Protein AF-A0A7Y4ZEF5-F1 (afdb_monomer_lite)

Structure (mmCIF, N/CA/C/O backbone):
data_AF-A0A7Y4ZEF5-F1
#
_entry.id   AF-A0A7Y4ZEF5-F1
#
loop_
_atom_site.group_PDB
_atom_site.id
_atom_site.type_symbol
_atom_site.label_atom_id
_atom_site.label_alt_id
_atom_site.label_comp_id
_atom_site.label_asym_id
_atom_site.label_entity_id
_atom_site.label_seq_id
_atom_site.pdbx_PDB_ins_code
_atom_site.Cartn_x
_atom_site.Cartn_y
_atom_site.Cartn_z
_atom_site.occupancy
_atom_site.B_iso_or_equiv
_atom_site.auth_seq_id
_atom_site.auth_comp_id
_atom_site.auth_asym_id
_atom_site.auth_atom_id
_atom_site.pdbx_PDB_model_num
ATOM 1 N N . LEU A 1 1 ? -35.998 -3.222 -21.597 1.00 34.94 1 LEU A N 1
ATOM 2 C CA . LEU A 1 1 ? -35.263 -4.254 -20.840 1.00 34.94 1 LEU A CA 1
ATOM 3 C C . LEU A 1 1 ? -34.687 -3.573 -19.608 1.00 34.94 1 LEU A C 1
ATOM 5 O O . LEU A 1 1 ? -33.888 -2.658 -19.746 1.00 34.94 1 LEU A O 1
ATOM 9 N N . THR A 1 2 ? -35.216 -3.906 -18.440 1.00 30.88 2 THR A N 1
ATOM 10 C CA . THR A 1 2 ? -34.904 -3.266 -17.160 1.00 30.88 2 THR A CA 1
ATOM 11 C C . THR A 1 2 ? -33.590 -3.815 -16.615 1.00 30.88 2 THR A C 1
ATOM 13 O O . THR A 1 2 ? -33.462 -5.030 -16.504 1.00 30.88 2 THR A O 1
ATOM 16 N N . ILE A 1 3 ? -32.651 -2.954 -16.216 1.00 26.64 3 ILE A N 1
ATOM 17 C CA . ILE A 1 3 ? -31.612 -3.324 -15.245 1.00 26.64 3 ILE A CA 1
ATOM 18 C C . ILE A 1 3 ? -31.606 -2.255 -14.152 1.00 26.64 3 ILE A C 1
ATOM 20 O O . ILE A 1 3 ? -31.126 -1.140 -14.336 1.00 26.64 3 ILE A O 1
ATOM 24 N N . PHE A 1 4 ? -32.197 -2.621 -13.016 1.00 29.66 4 PHE A N 1
ATOM 25 C CA . PHE A 1 4 ? -31.972 -1.976 -11.732 1.00 29.66 4 PHE A CA 1
ATOM 26 C C . PHE A 1 4 ? -30.539 -2.287 -11.298 1.00 29.66 4 PHE A C 1
ATOM 28 O O . PHE A 1 4 ? -30.189 -3.458 -11.170 1.00 29.66 4 PHE A O 1
ATOM 35 N N . ILE A 1 5 ? -29.737 -1.268 -10.998 1.00 30.56 5 ILE A N 1
ATOM 36 C CA . ILE A 1 5 ? -28.605 -1.448 -10.088 1.00 30.56 5 ILE A CA 1
ATOM 37 C C . ILE A 1 5 ? -28.828 -0.519 -8.902 1.00 30.56 5 ILE A C 1
ATOM 39 O O . ILE A 1 5 ? -28.507 0.666 -8.921 1.00 30.56 5 ILE A O 1
ATOM 43 N N . VAL A 1 6 ? -29.431 -1.089 -7.862 1.00 29.19 6 VAL A N 1
ATOM 44 C CA . VAL A 1 6 ? -29.432 -0.520 -6.519 1.00 29.19 6 VAL A CA 1
ATOM 45 C C . VAL A 1 6 ? -28.026 -0.728 -5.959 1.00 29.19 6 VAL A C 1
ATOM 47 O O . VAL A 1 6 ? -27.689 -1.826 -5.528 1.00 29.19 6 VAL A O 1
ATOM 50 N N . ILE A 1 7 ? -27.191 0.312 -5.978 1.00 31.75 7 ILE A N 1
ATOM 51 C CA . ILE A 1 7 ? -25.929 0.326 -5.227 1.00 31.75 7 ILE A CA 1
ATOM 52 C C . ILE A 1 7 ? -26.170 1.108 -3.939 1.00 31.75 7 ILE A C 1
ATOM 54 O O . ILE A 1 7 ? -26.005 2.324 -3.882 1.00 31.75 7 ILE A O 1
ATOM 58 N N . HIS A 1 8 ? -26.582 0.398 -2.890 1.00 26.91 8 HIS A N 1
ATOM 59 C CA . HIS A 1 8 ? -26.489 0.898 -1.521 1.00 26.91 8 HIS A CA 1
ATOM 60 C C . HIS A 1 8 ? -25.039 0.737 -1.053 1.00 26.91 8 HIS A C 1
ATOM 62 O O . HIS A 1 8 ? -24.662 -0.252 -0.432 1.00 26.91 8 HIS A O 1
ATOM 68 N N . ILE A 1 9 ? -24.197 1.710 -1.393 1.00 35.25 9 ILE A N 1
ATOM 69 C CA . ILE A 1 9 ? -22.894 1.894 -0.758 1.00 35.25 9 ILE A CA 1
ATOM 70 C C . ILE A 1 9 ? -22.846 3.359 -0.341 1.00 35.25 9 ILE A C 1
ATOM 72 O O . ILE A 1 9 ? -23.056 4.238 -1.171 1.00 35.25 9 ILE A O 1
ATOM 76 N N . HIS A 1 10 ? -22.569 3.628 0.937 1.00 32.34 10 HIS A N 1
ATOM 77 C CA . HIS A 1 10 ? -22.261 4.963 1.463 1.00 32.34 10 HIS A CA 1
ATOM 78 C C . HIS A 1 10 ? -20.959 5.508 0.835 1.00 32.34 10 HIS A C 1
ATOM 80 O O . HIS A 1 10 ? -19.933 5.651 1.496 1.00 32.34 10 HIS A O 1
ATOM 86 N N . LYS A 1 11 ? -20.970 5.782 -0.468 1.00 40.53 11 LYS A N 1
ATOM 87 C CA . LYS A 1 11 ? -19.867 6.351 -1.235 1.00 40.53 11 LYS A CA 1
ATOM 88 C C . LYS A 1 11 ? -20.398 7.589 -1.940 1.00 40.53 11 LYS A C 1
ATOM 90 O O . LYS A 1 11 ? -20.947 7.510 -3.031 1.00 40.53 11 LYS A O 1
ATOM 95 N N . ASN A 1 12 ? -20.190 8.746 -1.316 1.00 37.81 12 ASN A N 1
ATOM 96 C CA . ASN A 1 12 ? -20.185 10.035 -2.009 1.00 37.81 12 ASN A CA 1
ATOM 97 C C . ASN A 1 12 ? -18.952 10.093 -2.933 1.00 37.81 12 ASN A C 1
ATOM 99 O O . ASN A 1 12 ? -18.025 10.865 -2.709 1.00 37.81 12 ASN A O 1
ATOM 103 N N . ILE A 1 13 ? -18.901 9.229 -3.948 1.00 43.75 13 ILE A N 1
ATOM 104 C CA . ILE A 1 13 ? -17.995 9.406 -5.079 1.00 43.75 13 ILE A CA 1
ATOM 105 C C . ILE A 1 13 ? -18.793 10.207 -6.100 1.00 43.75 13 ILE A C 1
ATOM 107 O O . ILE A 1 13 ? -19.779 9.725 -6.652 1.00 43.75 13 ILE A O 1
ATOM 111 N N . SER A 1 14 ? -18.403 11.467 -6.287 1.00 43.12 14 SER A N 1
ATOM 112 C CA . SER A 1 14 ? -18.974 12.342 -7.310 1.00 43.12 14 SER A CA 1
ATOM 113 C C . SER A 1 14 ? -18.910 11.658 -8.678 1.00 43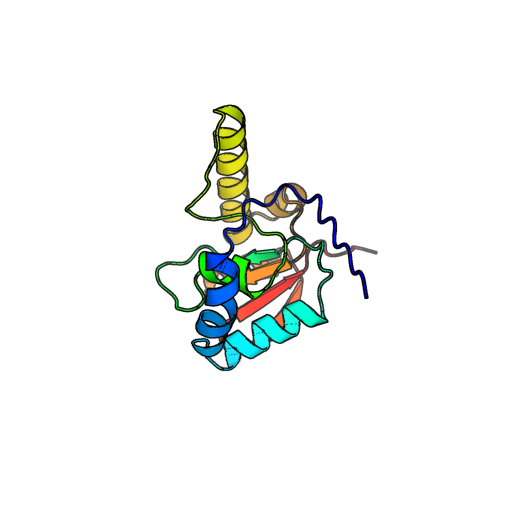.12 14 SER A C 1
ATOM 115 O O . SER A 1 14 ? -17.865 11.118 -9.038 1.00 43.12 14 SER A O 1
ATOM 117 N N . LEU A 1 15 ? -19.991 11.726 -9.463 1.00 42.06 15 LEU A N 1
ATOM 118 C CA . LEU A 1 15 ? -20.026 11.263 -10.858 1.00 42.06 15 LEU A CA 1
ATOM 119 C C . LEU A 1 15 ? -18.859 11.829 -11.685 1.00 42.06 15 LEU A C 1
ATOM 121 O O . LEU A 1 15 ? -18.342 11.139 -12.555 1.00 42.06 15 LEU A O 1
ATOM 125 N N . ASN A 1 16 ? -18.366 13.027 -11.353 1.00 40.84 16 ASN A N 1
ATOM 126 C CA . ASN A 1 16 ? -17.197 13.610 -12.009 1.00 40.84 16 ASN A CA 1
ATOM 127 C C . ASN A 1 16 ? -15.918 12.800 -11.760 1.00 40.84 16 ASN A C 1
ATOM 129 O O . ASN A 1 16 ? -15.095 12.704 -12.663 1.00 40.84 16 ASN A O 1
ATOM 133 N N . ALA A 1 17 ? -15.748 12.182 -10.587 1.00 47.81 17 ALA A N 1
ATOM 134 C CA . ALA A 1 17 ? -14.565 11.375 -10.289 1.00 47.81 17 ALA A CA 1
ATOM 135 C C . ALA A 1 17 ? -14.474 10.140 -11.201 1.00 47.81 17 ALA A C 1
ATOM 137 O O . ALA A 1 17 ? -13.381 9.797 -11.638 1.00 47.81 17 ALA A O 1
ATOM 138 N N . LEU A 1 18 ? -15.612 9.535 -11.568 1.00 49.53 18 LEU A N 1
ATOM 139 C CA . LEU A 1 18 ? -15.666 8.373 -12.466 1.00 49.53 18 LEU A CA 1
ATOM 140 C C . LEU A 1 18 ? -15.218 8.706 -13.900 1.00 49.53 18 LEU A C 1
ATOM 142 O O . LEU A 1 18 ? -14.562 7.886 -14.535 1.00 49.53 18 LEU A O 1
ATOM 146 N N . PHE A 1 19 ? -15.492 9.919 -14.391 1.00 52.72 19 PHE A N 1
ATOM 147 C CA . PHE A 1 19 ? -15.025 10.367 -15.712 1.00 52.72 19 PHE A CA 1
ATOM 148 C C . PHE A 1 19 ? -13.520 10.686 -15.760 1.00 52.72 19 PHE A C 1
ATOM 150 O O . PHE A 1 19 ? -12.946 10.731 -16.845 1.00 52.72 19 PHE A O 1
ATOM 157 N N . HIS A 1 20 ? -12.867 10.891 -14.610 1.00 59.00 20 HIS A N 1
ATOM 158 C CA . HIS A 1 20 ? -11.448 11.268 -14.544 1.00 59.00 20 HIS A CA 1
ATOM 159 C C . HIS A 1 20 ? -10.499 10.072 -14.375 1.00 59.00 20 HIS A C 1
ATOM 161 O O . HIS A 1 20 ? -9.312 10.211 -14.662 1.00 59.00 20 HIS A O 1
ATOM 167 N N . VAL A 1 21 ? -10.988 8.897 -13.954 1.00 66.06 21 VAL A N 1
ATOM 168 C CA . VAL A 1 21 ? -10.135 7.708 -13.740 1.00 66.06 21 VAL A CA 1
ATOM 169 C C . VAL A 1 21 ? -9.419 7.246 -15.019 1.00 66.06 21 VAL A C 1
ATOM 171 O O . VAL A 1 21 ? -8.215 7.004 -14.935 1.00 66.06 21 VAL A O 1
ATOM 174 N N . PRO A 1 22 ? -10.068 7.165 -16.202 1.00 69.00 22 PRO A N 1
ATOM 175 C CA . PRO A 1 22 ? -9.376 6.771 -17.434 1.00 69.00 22 PRO A CA 1
ATOM 176 C C . PRO A 1 22 ? -8.256 7.746 -17.818 1.00 69.00 22 PRO A C 1
ATOM 178 O O . PRO A 1 22 ? -7.139 7.326 -18.097 1.00 69.00 22 PRO A O 1
ATOM 181 N N . ILE A 1 23 ? -8.521 9.054 -17.719 1.00 72.00 23 ILE A N 1
ATOM 182 C CA . ILE A 1 23 ? -7.549 10.118 -18.019 1.00 72.00 23 ILE A CA 1
ATOM 183 C C . ILE A 1 23 ? -6.348 10.037 -17.068 1.00 72.00 23 ILE A C 1
ATOM 185 O O . ILE A 1 23 ? -5.197 10.179 -17.482 1.00 72.00 23 ILE A O 1
ATOM 189 N N . LEU A 1 24 ? -6.611 9.783 -15.786 1.00 75.75 24 LEU A N 1
ATOM 190 C CA . LEU A 1 24 ? -5.572 9.646 -14.775 1.00 75.75 24 LEU A CA 1
ATOM 191 C C . LEU A 1 24 ? -4.728 8.386 -15.012 1.00 75.75 24 LEU A C 1
ATOM 193 O O . LEU A 1 24 ? -3.502 8.457 -14.945 1.00 75.75 24 LEU A O 1
ATOM 197 N N . TYR A 1 25 ? -5.360 7.261 -15.354 1.00 81.62 25 TYR A N 1
ATOM 198 C CA . TYR A 1 25 ? -4.664 6.016 -15.678 1.00 81.62 25 TYR A CA 1
ATOM 199 C C . TYR A 1 25 ? -3.782 6.149 -16.925 1.00 81.62 25 TYR A C 1
ATOM 201 O O . TYR A 1 25 ? -2.643 5.683 -16.932 1.00 81.62 25 TYR A O 1
ATOM 209 N N . ASP A 1 26 ? -4.261 6.830 -17.965 1.00 83.75 26 ASP A N 1
ATOM 210 C CA . ASP A 1 26 ? -3.497 7.026 -19.199 1.00 83.75 26 ASP A CA 1
ATOM 211 C C . ASP A 1 26 ? -2.231 7.860 -18.980 1.00 83.75 26 ASP A C 1
ATOM 213 O O . ASP A 1 26 ? -1.218 7.616 -19.642 1.00 83.75 26 ASP A O 1
ATOM 217 N N . SER A 1 27 ? -2.264 8.774 -18.005 1.00 83.31 27 SER A N 1
ATOM 218 C CA . SER A 1 27 ? -1.134 9.628 -17.621 1.00 83.31 27 SER A CA 1
ATOM 219 C C . SER A 1 27 ? -0.008 8.908 -16.861 1.00 83.31 27 SER A C 1
ATOM 221 O O . SER A 1 27 ? 1.083 9.475 -16.708 1.00 83.31 27 SER A O 1
ATOM 223 N N . LEU A 1 28 ? -0.259 7.675 -16.404 1.00 86.69 28 LEU A N 1
ATOM 224 C CA . LEU A 1 28 ? 0.713 6.853 -15.685 1.00 86.69 28 LEU A CA 1
ATOM 225 C C . LEU A 1 28 ? 1.857 6.389 -16.598 1.00 86.69 28 LEU A C 1
ATOM 227 O O . LEU A 1 28 ? 1.669 6.081 -17.779 1.00 86.69 28 LEU A O 1
ATOM 231 N N . LYS A 1 29 ? 3.055 6.279 -16.024 1.00 88.94 29 LYS A N 1
ATOM 232 C CA . LYS A 1 29 ? 4.197 5.584 -16.631 1.00 88.94 29 LYS A CA 1
ATOM 233 C C . LYS A 1 29 ? 3.928 4.078 -16.701 1.00 88.94 29 LYS A C 1
ATOM 235 O O . LYS A 1 29 ? 3.060 3.565 -16.000 1.00 88.94 29 LYS A O 1
ATOM 240 N N . GLN A 1 30 ? 4.704 3.358 -17.512 1.00 90.81 30 GLN A N 1
ATOM 241 C CA . GLN A 1 30 ? 4.512 1.915 -17.686 1.00 90.81 30 GLN A CA 1
ATOM 242 C C . GLN A 1 30 ? 4.619 1.147 -16.358 1.00 90.81 30 GLN A C 1
ATOM 244 O O . GLN A 1 30 ? 3.684 0.437 -16.011 1.00 90.81 30 GLN A O 1
ATOM 249 N N . ASP A 1 31 ? 5.661 1.393 -15.560 1.00 91.81 31 ASP A N 1
ATOM 250 C CA . ASP A 1 31 ? 5.830 0.745 -14.249 1.00 91.81 31 ASP A CA 1
ATOM 251 C C . ASP A 1 31 ? 4.644 0.999 -13.296 1.00 91.81 31 ASP A C 1
ATOM 253 O O . ASP A 1 31 ? 4.238 0.119 -12.540 1.00 91.81 31 ASP A O 1
ATOM 257 N N . GLU A 1 32 ? 4.049 2.197 -13.344 1.00 91.00 32 GLU A N 1
ATOM 258 C CA . GLU A 1 32 ? 2.863 2.547 -12.550 1.00 91.00 32 GLU A CA 1
ATOM 259 C C . GLU A 1 32 ? 1.616 1.797 -13.061 1.00 91.00 32 GLU A C 1
ATOM 261 O O . GLU A 1 32 ? 0.810 1.316 -12.261 1.00 91.00 32 GLU A O 1
ATOM 266 N N . LYS A 1 33 ? 1.463 1.644 -14.385 1.00 91.06 33 LYS A N 1
ATOM 267 C CA . LYS A 1 33 ? 0.386 0.841 -14.993 1.00 91.06 33 LYS A CA 1
ATOM 268 C C . LYS A 1 33 ? 0.516 -0.633 -14.628 1.00 91.06 33 LYS A C 1
ATOM 270 O O . LYS A 1 33 ? -0.495 -1.250 -14.285 1.00 91.06 33 LYS A O 1
ATOM 275 N N . ASP A 1 34 ? 1.735 -1.160 -14.650 1.00 93.94 34 ASP A N 1
ATOM 276 C CA . ASP A 1 34 ? 2.043 -2.548 -14.306 1.00 93.94 34 ASP A CA 1
ATOM 277 C C . ASP A 1 34 ? 1.805 -2.812 -12.815 1.00 93.94 34 ASP A C 1
ATOM 279 O O . ASP A 1 34 ? 1.210 -3.828 -12.457 1.00 93.94 34 ASP A O 1
ATOM 283 N N . LEU A 1 35 ? 2.157 -1.859 -11.944 1.00 94.12 35 LEU A N 1
ATOM 284 C CA . LEU A 1 35 ? 1.809 -1.900 -10.523 1.00 94.12 35 LEU A CA 1
ATOM 285 C C . LEU A 1 35 ? 0.291 -1.957 -10.312 1.00 94.12 35 LEU A C 1
ATOM 287 O O . LEU A 1 35 ? -0.204 -2.837 -9.606 1.00 94.12 35 LEU A O 1
ATOM 291 N N . VAL A 1 36 ? -0.467 -1.045 -10.930 1.00 92.62 36 VAL A N 1
ATOM 292 C CA . VAL A 1 36 ? -1.938 -1.028 -10.833 1.00 92.62 36 VAL A CA 1
ATOM 293 C C . VAL A 1 36 ? -2.533 -2.342 -11.340 1.00 92.62 36 VAL A C 1
ATOM 295 O O . VAL A 1 36 ? -3.431 -2.903 -10.706 1.00 92.62 36 VAL A O 1
ATOM 298 N N . PHE A 1 37 ? -2.037 -2.844 -12.471 1.00 94.06 37 PHE A N 1
ATOM 299 C CA . PHE A 1 37 ? -2.470 -4.111 -13.046 1.00 94.06 37 PHE A CA 1
ATOM 300 C C . PHE A 1 37 ? -2.202 -5.276 -12.091 1.00 94.06 37 PHE A C 1
ATOM 302 O O . PHE A 1 37 ? -3.103 -6.077 -11.827 1.00 94.06 37 PHE A O 1
ATOM 309 N N . TRP A 1 38 ? -0.997 -5.351 -11.523 1.00 96.31 38 TRP A N 1
ATOM 310 C CA . TRP A 1 38 ? -0.642 -6.388 -10.564 1.00 96.31 38 TRP A CA 1
ATOM 311 C C . TRP A 1 38 ? -1.564 -6.345 -9.342 1.00 96.31 38 TRP A C 1
ATOM 313 O O . TRP A 1 38 ? -2.143 -7.369 -8.981 1.00 96.31 38 TRP A O 1
ATOM 323 N N . LEU A 1 39 ? -1.790 -5.166 -8.756 1.00 94.75 39 LEU A N 1
ATOM 324 C CA . LEU A 1 39 ? -2.647 -5.006 -7.577 1.00 94.75 39 LEU A CA 1
ATOM 325 C C . LEU A 1 39 ? -4.088 -5.436 -7.856 1.00 94.75 39 LEU A C 1
ATOM 327 O O . LEU A 1 39 ? -4.694 -6.132 -7.042 1.00 94.75 39 LEU A O 1
ATOM 331 N N . ARG A 1 40 ? -4.643 -5.069 -9.015 1.00 94.06 40 ARG A N 1
ATOM 332 C CA . ARG A 1 40 ? -6.015 -5.438 -9.387 1.00 94.06 40 ARG A CA 1
ATOM 333 C C . ARG A 1 40 ? -6.199 -6.948 -9.553 1.00 94.06 40 ARG A C 1
ATOM 335 O O . ARG A 1 40 ? -7.265 -7.447 -9.199 1.00 94.06 40 ARG A O 1
ATOM 342 N N . ASN A 1 41 ? -5.176 -7.653 -10.036 1.00 96.12 41 ASN A N 1
ATOM 343 C CA . ASN A 1 41 ? -5.235 -9.092 -10.303 1.00 96.12 41 ASN A CA 1
ATOM 344 C C . ASN A 1 41 ? -4.791 -9.972 -9.123 1.00 96.12 41 ASN A C 1
ATOM 346 O O . ASN A 1 41 ? -5.209 -11.122 -9.044 1.00 96.12 41 ASN A O 1
ATOM 350 N N . ASN A 1 42 ? -3.981 -9.447 -8.196 1.00 96.44 42 ASN A N 1
ATOM 351 C CA . ASN A 1 42 ? -3.395 -10.223 -7.092 1.00 96.44 42 ASN A CA 1
ATOM 352 C C . ASN A 1 42 ? -3.959 -9.859 -5.707 1.00 96.44 42 ASN A C 1
ATOM 354 O O . ASN A 1 42 ? -3.584 -10.458 -4.700 1.00 96.44 42 ASN A O 1
ATOM 358 N N . THR A 1 43 ? -4.889 -8.902 -5.626 1.00 94.75 43 THR A N 1
ATOM 359 C CA . THR A 1 43 ? -5.552 -8.514 -4.369 1.00 94.75 43 THR A CA 1
ATOM 360 C C . THR A 1 43 ? -7.070 -8.570 -4.496 1.00 94.75 43 THR A C 1
ATOM 362 O O . THR A 1 43 ? -7.636 -8.308 -5.563 1.00 94.75 43 THR A O 1
ATOM 365 N N . LYS A 1 44 ? -7.761 -8.872 -3.393 1.00 93.81 44 LYS A N 1
ATOM 366 C CA . LYS A 1 44 ? -9.229 -8.853 -3.352 1.00 93.81 44 LYS A CA 1
ATOM 367 C C . LYS A 1 44 ? -9.728 -7.415 -3.331 1.00 93.81 44 LYS A C 1
ATOM 369 O O . LYS A 1 44 ? -9.110 -6.561 -2.710 1.00 93.81 44 LYS A O 1
ATOM 374 N N . ALA A 1 45 ? -10.908 -7.162 -3.896 1.00 90.50 45 ALA A N 1
ATOM 375 C CA . ALA A 1 45 ? -11.544 -5.839 -3.861 1.00 90.50 45 ALA A CA 1
ATOM 376 C C . ALA A 1 45 ? -11.744 -5.277 -2.435 1.00 90.50 45 ALA A C 1
ATOM 378 O O . ALA A 1 45 ? -11.834 -4.067 -2.259 1.00 90.50 45 ALA A O 1
ATOM 379 N N . SER A 1 46 ? -11.807 -6.147 -1.422 1.00 90.19 46 SER A N 1
ATOM 380 C CA . SER A 1 46 ? -11.922 -5.788 -0.004 1.00 90.19 46 SER A CA 1
ATOM 381 C C . SER A 1 46 ? -10.584 -5.598 0.717 1.00 90.19 46 SER A C 1
ATOM 383 O O . SER A 1 46 ? -10.594 -5.170 1.868 1.00 90.19 46 SER A O 1
ATOM 385 N N . ASP A 1 47 ? -9.457 -5.974 0.105 1.00 91.88 47 ASP A N 1
ATOM 386 C CA . ASP A 1 47 ? -8.147 -5.873 0.750 1.00 91.88 47 ASP A CA 1
ATOM 387 C C . ASP A 1 47 ? -7.779 -4.393 0.911 1.00 91.88 47 ASP A C 1
ATOM 389 O O . ASP A 1 47 ? -7.836 -3.619 -0.045 1.00 91.88 47 ASP A O 1
ATOM 393 N N . VAL A 1 48 ? -7.409 -3.998 2.132 1.00 91.12 48 VAL A N 1
ATOM 394 C CA . VAL A 1 48 ? -6.943 -2.638 2.410 1.00 91.12 48 VAL A CA 1
ATOM 395 C C . VAL A 1 48 ? -5.484 -2.524 1.985 1.00 91.12 48 VAL A C 1
ATOM 397 O O . VAL A 1 48 ? -4.642 -3.312 2.428 1.00 91.12 48 VAL A O 1
ATOM 400 N N . ILE A 1 49 ? -5.191 -1.531 1.152 1.00 92.12 49 ILE A N 1
ATOM 401 C CA . ILE A 1 49 ? -3.856 -1.257 0.627 1.00 92.12 49 ILE A CA 1
ATOM 402 C C . ILE A 1 49 ? -3.436 0.132 1.079 1.00 92.12 49 ILE A C 1
ATOM 404 O O . ILE A 1 49 ? -4.175 1.095 0.901 1.00 92.12 49 ILE A O 1
ATOM 408 N N . LEU A 1 50 ? -2.252 0.237 1.672 1.00 91.69 50 LEU A N 1
ATOM 409 C CA . LEU A 1 50 ? -1.665 1.512 2.054 1.00 91.69 50 LEU A CA 1
ATOM 410 C C . LEU A 1 50 ? -0.501 1.823 1.133 1.00 91.69 50 LEU A C 1
ATOM 412 O O . LEU A 1 50 ? 0.317 0.957 0.857 1.00 91.69 50 LEU A O 1
ATOM 416 N N . PHE A 1 51 ? -0.400 3.076 0.721 1.00 90.00 51 PHE A N 1
ATOM 417 C CA . PHE A 1 51 ? 0.695 3.583 -0.099 1.00 90.00 51 PHE A CA 1
ATOM 418 C C . PHE A 1 51 ? 1.542 4.554 0.720 1.00 90.00 51 PHE A C 1
ATOM 420 O O . PHE A 1 51 ? 0.968 5.352 1.454 1.00 90.00 51 PHE A O 1
ATOM 427 N N . GLU A 1 52 ? 2.863 4.502 0.632 1.00 89.50 52 GLU A N 1
ATOM 428 C CA . GLU A 1 52 ? 3.781 5.405 1.332 1.00 89.50 52 GLU A CA 1
ATOM 429 C C . GLU A 1 52 ? 3.389 6.877 1.126 1.00 89.50 52 GLU A C 1
ATOM 431 O O . GLU A 1 52 ? 2.991 7.285 0.035 1.00 89.50 52 GLU A O 1
ATOM 436 N N . GLU A 1 53 ? 3.442 7.689 2.184 1.00 83.38 53 GLU A N 1
ATOM 437 C CA . GLU A 1 53 ? 3.204 9.126 2.019 1.00 83.38 53 GLU A CA 1
ATOM 438 C C . GLU A 1 53 ? 4.319 9.731 1.167 1.00 83.38 53 GLU A C 1
ATOM 440 O O . GLU A 1 53 ? 5.496 9.530 1.458 1.00 83.38 53 GLU A O 1
ATOM 445 N N . GLY A 1 54 ? 3.941 10.478 0.130 1.00 70.31 54 GLY A N 1
ATOM 446 C CA . GLY A 1 54 ? 4.893 11.089 -0.781 1.00 70.31 54 GLY A CA 1
ATOM 447 C C . GLY A 1 54 ? 4.660 12.557 -1.049 1.00 70.31 54 GLY A C 1
ATOM 448 O O . GLY A 1 54 ? 3.541 13.052 -0.926 1.00 70.31 54 GLY A O 1
ATOM 449 N N . ASN A 1 55 ? 5.744 13.219 -1.450 1.00 56.69 55 ASN A N 1
ATOM 450 C CA . ASN A 1 55 ? 5.747 14.602 -1.901 1.00 56.69 55 ASN A CA 1
ATOM 451 C C . ASN A 1 55 ? 5.759 14.602 -3.443 1.00 56.69 55 ASN A C 1
ATOM 453 O O . ASN A 1 55 ? 6.755 14.221 -4.052 1.00 56.69 55 ASN A O 1
ATOM 457 N N . ASP A 1 56 ? 4.642 15.007 -4.053 1.00 53.72 56 ASP A N 1
ATOM 458 C CA . ASP A 1 56 ? 4.529 15.462 -5.452 1.00 53.72 56 ASP A CA 1
ATOM 459 C C . ASP A 1 56 ? 4.859 14.483 -6.606 1.00 53.72 56 ASP A C 1
ATOM 461 O O . ASP A 1 56 ? 5.257 14.905 -7.695 1.00 53.72 56 ASP A O 1
ATOM 465 N N . GLU A 1 57 ? 4.646 13.172 -6.451 1.00 57.94 57 GLU A N 1
ATOM 466 C CA . GLU A 1 57 ? 4.752 12.232 -7.584 1.00 57.94 57 GLU A CA 1
ATOM 467 C C . GLU A 1 57 ? 3.461 12.091 -8.420 1.00 57.94 57 GLU A C 1
ATOM 469 O O . GLU A 1 57 ? 2.361 12.349 -7.939 1.00 57.94 57 GLU A O 1
ATOM 474 N N . LYS A 1 58 ? 3.582 11.642 -9.687 1.00 58.41 58 LYS A N 1
ATOM 475 C CA . LYS A 1 58 ? 2.448 11.451 -10.624 1.00 58.41 58 LYS A CA 1
ATOM 476 C C . LYS A 1 58 ? 1.428 10.426 -10.116 1.00 58.41 58 LYS A C 1
ATOM 478 O O . LYS A 1 58 ? 0.237 10.733 -10.058 1.00 58.41 58 LYS A O 1
ATOM 483 N N . LEU A 1 59 ? 1.883 9.248 -9.685 1.00 66.06 59 LEU A N 1
ATOM 484 C CA . LEU A 1 59 ? 1.098 8.366 -8.823 1.00 66.06 59 LEU A CA 1
ATOM 485 C C . LEU A 1 59 ? 1.279 8.797 -7.359 1.00 66.06 59 LEU A C 1
ATOM 487 O O . LEU A 1 59 ? 1.889 8.096 -6.554 1.00 66.06 59 LEU A O 1
ATOM 491 N N . ALA A 1 60 ? 0.764 9.978 -7.014 1.00 64.88 60 ALA A N 1
ATOM 492 C CA . ALA A 1 60 ? 0.612 10.369 -5.621 1.00 64.88 60 ALA A CA 1
ATOM 493 C C . ALA A 1 60 ? -0.329 9.381 -4.924 1.00 64.88 60 ALA A C 1
ATOM 495 O O . ALA A 1 60 ? -1.254 8.835 -5.536 1.00 64.88 60 ALA A O 1
ATOM 496 N N . ALA A 1 61 ? -0.143 9.207 -3.618 1.00 64.00 61 ALA A N 1
ATOM 497 C CA . ALA A 1 61 ? -0.994 8.335 -2.823 1.00 64.00 61 ALA A CA 1
ATOM 498 C C . ALA A 1 61 ? -2.493 8.695 -2.932 1.00 64.00 61 ALA A C 1
ATOM 500 O O . ALA A 1 61 ? -3.324 7.833 -2.705 1.00 64.00 61 ALA A O 1
ATOM 501 N N . GLU A 1 62 ? -2.851 9.927 -3.314 1.00 65.56 62 GLU A N 1
ATOM 502 C CA . GLU A 1 62 ? -4.235 10.340 -3.603 1.00 65.56 62 GLU A CA 1
ATOM 503 C C . GLU A 1 62 ? -4.786 9.750 -4.912 1.00 65.56 62 GLU A C 1
ATOM 505 O O . GLU A 1 62 ? -5.883 9.192 -4.940 1.00 65.56 62 GLU A O 1
ATOM 510 N N . SER A 1 63 ? -4.014 9.843 -6.000 1.00 72.69 63 SER A N 1
ATOM 511 C CA . SER A 1 63 ? -4.361 9.287 -7.314 1.00 72.69 63 SER A CA 1
ATOM 512 C C . SER A 1 63 ? -4.487 7.766 -7.255 1.00 72.69 63 SER A C 1
ATOM 514 O O . SER A 1 63 ? -5.360 7.178 -7.893 1.00 72.69 63 SER A O 1
ATOM 516 N N . PHE A 1 64 ? -3.642 7.129 -6.444 1.00 77.81 64 PHE A N 1
ATOM 517 C CA . PHE A 1 64 ? -3.640 5.688 -6.236 1.00 77.81 64 PHE A CA 1
ATOM 518 C C . PHE A 1 64 ? -4.999 5.146 -5.763 1.00 77.81 64 PHE A C 1
ATOM 520 O O . PHE A 1 64 ? -5.483 4.150 -6.302 1.00 77.81 64 PHE A O 1
ATOM 527 N N . GLU A 1 65 ? -5.645 5.813 -4.801 1.00 72.62 65 GLU A N 1
ATOM 528 C CA . GLU A 1 65 ? -6.917 5.358 -4.211 1.00 72.62 65 GLU A CA 1
ATOM 529 C C . GLU A 1 65 ? -8.053 5.330 -5.230 1.00 72.62 65 GLU A C 1
ATOM 531 O O . GLU A 1 65 ? -8.907 4.441 -5.199 1.00 72.62 65 GLU A O 1
ATOM 536 N N . LEU A 1 66 ? -8.043 6.293 -6.153 1.00 78.38 66 LEU A N 1
ATOM 537 C CA . LEU A 1 66 ? -9.029 6.389 -7.222 1.00 78.38 66 LEU A CA 1
ATOM 538 C C . LEU A 1 66 ? -8.782 5.345 -8.313 1.00 78.38 66 LEU A C 1
ATOM 540 O O . LEU A 1 66 ? -9.735 4.775 -8.834 1.00 78.38 66 LEU A O 1
ATOM 544 N N . ILE A 1 67 ? -7.517 5.088 -8.654 1.00 85.69 67 ILE A N 1
ATOM 545 C CA . ILE A 1 67 ? -7.153 4.209 -9.768 1.00 85.69 67 ILE A CA 1
ATOM 546 C C . ILE A 1 67 ? -7.249 2.735 -9.374 1.00 85.69 67 ILE A C 1
ATOM 548 O O . ILE A 1 67 ? -7.780 1.927 -10.128 1.00 85.69 67 ILE A O 1
ATOM 552 N N . VAL A 1 68 ? -6.720 2.337 -8.219 1.00 87.06 68 VAL A N 1
ATOM 553 C CA . VAL A 1 68 ? -6.598 0.909 -7.877 1.00 87.06 68 VAL A CA 1
ATOM 554 C C . VAL A 1 68 ? -7.923 0.301 -7.419 1.00 87.06 68 VAL A C 1
ATOM 556 O O . VAL A 1 68 ? -8.102 -0.914 -7.514 1.00 87.06 68 VAL A O 1
ATOM 559 N N . GLU A 1 69 ? -8.878 1.135 -6.997 1.00 86.94 69 GLU A N 1
ATOM 560 C CA . GLU A 1 69 ? -10.209 0.708 -6.548 1.00 86.94 69 GLU A CA 1
ATOM 561 C C . GLU A 1 69 ? -10.123 -0.327 -5.414 1.00 86.94 69 GLU A C 1
ATOM 563 O O . GLU A 1 69 ? -10.800 -1.360 -5.400 1.00 86.94 69 GLU A O 1
ATOM 568 N N . ARG A 1 70 ? -9.242 -0.055 -4.450 1.00 89.06 70 ARG A N 1
ATOM 569 C CA . ARG A 1 70 ? -9.107 -0.811 -3.202 1.00 89.06 70 ARG A CA 1
ATOM 570 C C . ARG A 1 70 ? -9.303 0.129 -2.019 1.00 89.06 70 ARG A C 1
ATOM 572 O O . ARG A 1 70 ? -8.948 1.304 -2.120 1.00 89.06 70 ARG A O 1
ATOM 579 N N . PRO A 1 71 ? -9.884 -0.344 -0.905 1.00 88.25 71 PRO A N 1
ATOM 580 C CA . PRO A 1 71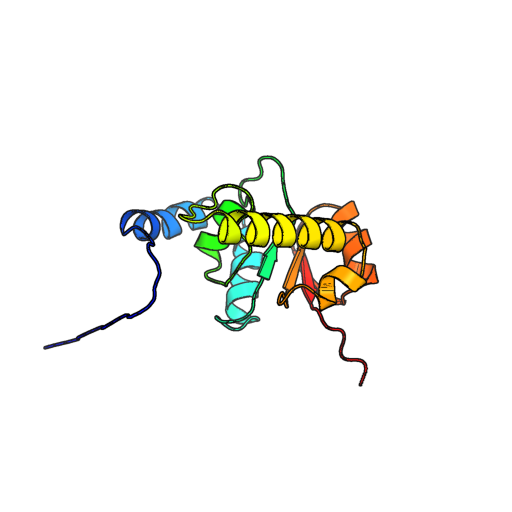 ? -9.883 0.415 0.334 1.00 88.25 71 PRO A CA 1
ATOM 581 C C . PRO A 1 71 ? -8.463 0.882 0.690 1.00 88.25 71 PRO A C 1
ATOM 583 O O . PRO A 1 71 ? -7.523 0.094 0.662 1.00 88.25 71 PRO A O 1
ATOM 586 N N . SER A 1 72 ? -8.318 2.156 1.040 1.00 88.06 72 SER A N 1
ATOM 587 C CA . SER A 1 72 ? -7.051 2.776 1.442 1.00 88.06 72 SER A CA 1
ATOM 588 C C . SER A 1 72 ? -7.309 3.804 2.546 1.00 88.06 72 SER A C 1
ATOM 590 O O . SER A 1 72 ? -8.459 4.149 2.842 1.00 88.06 72 SER A O 1
ATOM 592 N N . LEU A 1 73 ? -6.236 4.265 3.187 1.00 85.69 73 LEU A N 1
ATOM 593 C CA . LEU A 1 73 ? -6.267 5.396 4.104 1.00 85.69 73 LEU A CA 1
ATOM 594 C C . LEU A 1 73 ? -5.905 6.684 3.359 1.00 85.69 73 LEU A C 1
ATOM 596 O O . LEU A 1 73 ? -4.734 6.898 3.033 1.00 85.69 73 LEU A O 1
ATOM 600 N N . VAL A 1 74 ? -6.905 7.555 3.213 1.00 75.25 74 VAL A N 1
ATOM 601 C CA . VAL A 1 74 ? -6.756 8.878 2.597 1.00 75.25 74 VAL A CA 1
ATOM 602 C C . VAL A 1 74 ? -5.721 9.699 3.360 1.00 75.25 74 VAL A C 1
ATOM 604 O O . VAL A 1 74 ? -5.861 9.912 4.568 1.00 75.25 74 VAL A O 1
ATOM 607 N N . ASN A 1 75 ? -4.709 10.195 2.649 1.00 69.00 75 ASN A N 1
ATOM 608 C CA . ASN A 1 75 ? -3.562 10.882 3.257 1.00 69.00 75 ASN A CA 1
ATOM 609 C C . ASN A 1 75 ? -3.806 12.352 3.589 1.00 69.00 75 ASN A C 1
ATOM 611 O O . ASN A 1 75 ? -3.306 12.832 4.601 1.00 69.00 75 ASN A O 1
ATOM 615 N N . TRP A 1 76 ? -4.590 13.060 2.775 1.00 62.72 76 TRP A N 1
ATOM 616 C CA . TRP A 1 76 ? -4.695 14.519 2.883 1.00 62.72 76 TRP A CA 1
ATOM 617 C C . TRP A 1 76 ? -6.141 14.997 2.981 1.00 62.72 76 TRP A C 1
ATOM 619 O O . TRP A 1 76 ? -6.527 15.634 3.961 1.00 62.72 76 TRP A O 1
ATOM 629 N N . LYS A 1 77 ? -6.980 14.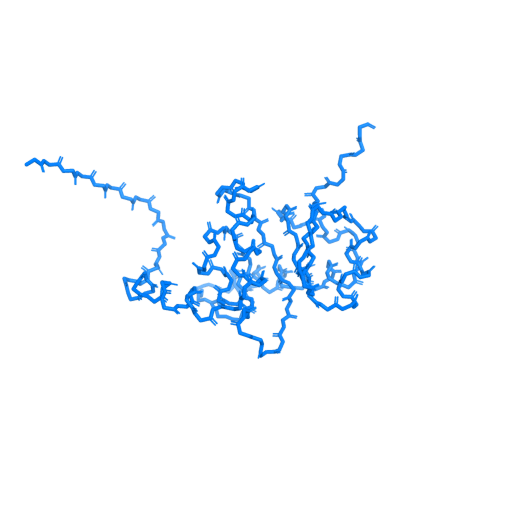680 1.986 1.00 62.84 77 LYS A N 1
ATOM 630 C CA . LYS A 1 77 ? -8.333 15.243 1.889 1.00 62.84 77 LYS A CA 1
ATOM 631 C C . LYS A 1 77 ? -9.395 14.351 2.534 1.00 62.84 77 LYS A C 1
ATOM 633 O O . LYS A 1 77 ? -10.216 13.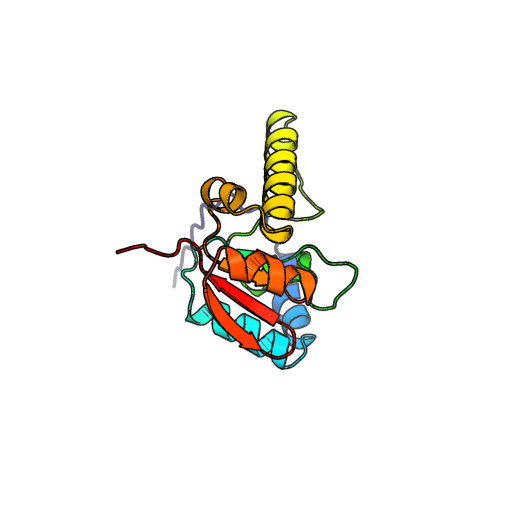735 1.859 1.00 62.84 77 LYS A O 1
ATOM 638 N N . PHE A 1 78 ? -9.406 14.317 3.863 1.00 65.50 78 PHE A N 1
ATOM 639 C CA . PHE A 1 78 ? -10.462 13.662 4.636 1.00 65.50 78 PHE A CA 1
ATOM 640 C C . PHE A 1 78 ? -11.641 14.620 4.887 1.00 65.50 78 PHE A C 1
ATOM 642 O O . PHE A 1 78 ? -11.518 15.594 5.627 1.00 65.50 78 PHE A O 1
ATOM 649 N N . VAL A 1 79 ? -12.804 14.353 4.280 1.00 63.88 79 VAL A N 1
ATOM 650 C CA . VAL A 1 79 ? -14.037 15.130 4.511 1.00 63.88 79 VAL A CA 1
ATOM 651 C C . VAL A 1 79 ? -14.885 14.419 5.562 1.00 63.88 79 VAL A C 1
ATOM 653 O O . VAL A 1 79 ? -15.487 13.383 5.295 1.00 63.88 79 VAL A O 1
ATOM 656 N N . THR A 1 80 ? -14.940 14.972 6.770 1.00 70.50 80 THR A N 1
ATOM 657 C CA . THR A 1 80 ? -15.668 14.399 7.911 1.00 70.50 80 THR A CA 1
ATOM 658 C C . THR A 1 80 ? -16.568 15.432 8.571 1.00 70.50 80 THR A C 1
ATOM 660 O O . THR A 1 80 ? -16.267 16.622 8.579 1.00 70.50 80 THR A O 1
ATOM 663 N N . THR A 1 81 ? -17.666 14.964 9.160 1.00 70.06 81 THR A N 1
ATOM 664 C CA . THR A 1 81 ? -18.677 15.798 9.817 1.00 70.06 81 THR A CA 1
ATOM 665 C C . THR A 1 81 ? -18.591 15.784 11.348 1.00 70.06 81 THR A C 1
ATOM 667 O O . THR A 1 81 ? -19.302 16.551 11.991 1.00 70.06 81 THR A O 1
ATOM 670 N N . THR A 1 82 ? -17.726 14.957 11.967 1.00 87.81 82 THR A N 1
ATOM 671 C CA . THR A 1 82 ? -17.612 14.867 13.440 1.00 87.81 82 THR A CA 1
ATOM 672 C C . THR A 1 82 ? -16.171 14.910 13.957 1.00 87.81 82 THR A C 1
ATOM 674 O O . THR A 1 82 ? -15.238 14.428 13.310 1.00 87.81 82 THR A O 1
ATOM 677 N N . LYS A 1 83 ? -15.993 15.438 15.180 1.00 88.31 83 LYS A N 1
ATOM 678 C CA . LYS A 1 83 ? -14.696 15.498 15.884 1.00 88.31 83 LYS A CA 1
ATOM 679 C C . LYS A 1 83 ? -14.089 14.111 16.128 1.00 88.31 83 LYS A C 1
ATOM 681 O O . LYS A 1 83 ? -12.884 13.937 15.986 1.00 88.31 83 LYS A O 1
ATOM 686 N N . TYR A 1 84 ? -14.922 13.124 16.463 1.00 88.62 84 TYR A N 1
ATOM 687 C CA . TYR A 1 84 ? -14.475 11.748 16.698 1.00 88.62 84 TYR A CA 1
ATOM 688 C C . TYR A 1 84 ? -13.846 11.137 15.442 1.00 88.62 84 TYR A C 1
ATOM 690 O O . TYR A 1 84 ? -12.758 10.568 15.502 1.00 88.62 84 TYR A O 1
ATOM 698 N N . SER A 1 85 ? -14.495 11.312 14.290 1.00 85.31 85 SER A N 1
ATOM 699 C CA . SER A 1 85 ? -13.982 10.816 13.015 1.00 85.31 85 SER A CA 1
ATOM 700 C C . SER A 1 85 ? -12.656 11.479 12.626 1.00 85.31 85 SER A C 1
ATOM 702 O O . SER A 1 85 ? -11.774 10.783 12.130 1.00 85.31 85 SER A O 1
ATOM 704 N N . ILE A 1 86 ? -12.470 12.777 12.916 1.00 85.06 86 ILE A N 1
ATOM 705 C CA . ILE A 1 86 ? -11.180 13.475 12.729 1.00 85.06 86 ILE A CA 1
ATOM 706 C C . ILE A 1 86 ? -10.087 12.823 13.583 1.00 85.06 86 ILE A C 1
ATOM 708 O O . ILE A 1 86 ? -9.037 12.453 13.063 1.00 85.06 86 ILE A O 1
ATOM 712 N N . ALA A 1 87 ? -10.337 12.647 14.885 1.00 89.00 87 ALA A N 1
ATOM 713 C CA . ALA A 1 87 ? -9.359 12.067 15.805 1.00 89.00 87 ALA A CA 1
ATOM 714 C C . ALA A 1 87 ? -8.986 10.627 15.419 1.00 89.00 87 ALA A C 1
ATOM 716 O O . ALA A 1 87 ? -7.812 10.253 15.443 1.00 89.00 87 ALA A O 1
ATOM 717 N N . ARG A 1 88 ? -9.981 9.824 15.017 1.00 88.75 88 ARG A N 1
ATOM 718 C CA . ARG A 1 88 ? -9.761 8.459 14.528 1.00 88.75 88 ARG A CA 1
ATOM 719 C C . ARG A 1 88 ? -8.899 8.449 13.267 1.00 88.75 88 ARG A C 1
ATOM 721 O O . ARG A 1 88 ? -7.944 7.681 13.215 1.00 88.75 88 ARG A O 1
ATOM 728 N N . TRP A 1 89 ? -9.223 9.277 12.274 1.00 87.94 89 TRP A N 1
ATOM 729 C CA . TRP A 1 89 ? -8.437 9.381 11.043 1.00 87.94 89 TRP A CA 1
ATOM 730 C C . TRP A 1 89 ? -6.991 9.788 11.338 1.00 87.94 89 TRP A C 1
ATOM 732 O O . TRP A 1 89 ? -6.069 9.097 10.916 1.00 87.94 89 TRP A O 1
ATOM 742 N N . TYR A 1 90 ? -6.791 10.827 12.152 1.00 88.31 90 TYR A N 1
ATOM 743 C CA . TYR A 1 90 ? -5.454 11.299 12.510 1.00 88.31 90 TYR A CA 1
ATOM 744 C C . TYR A 1 90 ? -4.622 10.208 13.198 1.00 88.31 90 TYR A C 1
ATOM 746 O O . TYR A 1 90 ? -3.457 10.003 12.864 1.00 88.31 90 TYR A O 1
ATOM 754 N N . ARG A 1 91 ? -5.234 9.426 14.098 1.00 91.50 91 ARG A N 1
ATOM 755 C CA . ARG A 1 91 ? -4.577 8.268 14.719 1.00 91.50 91 ARG A CA 1
ATOM 756 C C . ARG A 1 91 ? -4.152 7.215 13.691 1.00 91.50 91 ARG A C 1
ATOM 758 O O . ARG A 1 91 ? -3.072 6.652 13.830 1.00 91.50 91 ARG A O 1
ATOM 765 N N . LEU A 1 92 ? -4.980 6.937 12.685 1.00 91.75 92 LEU A N 1
ATOM 766 C CA . LEU A 1 92 ? -4.641 5.985 11.622 1.00 91.75 92 LEU A CA 1
ATOM 767 C C . LEU A 1 92 ? -3.490 6.496 10.748 1.00 91.75 92 LEU A C 1
ATOM 769 O O . LEU A 1 92 ? -2.624 5.706 10.388 1.00 91.75 92 LEU A O 1
ATOM 773 N N . VAL A 1 93 ? -3.439 7.800 10.461 1.00 89.81 93 VAL A N 1
ATOM 774 C CA . VAL A 1 93 ? -2.319 8.422 9.733 1.00 89.81 93 VAL A CA 1
ATOM 775 C C . VAL A 1 93 ? -1.016 8.280 10.522 1.00 89.81 93 VAL A C 1
ATOM 777 O O . VAL A 1 93 ? -0.006 7.852 9.973 1.00 89.81 93 VAL A O 1
ATOM 780 N N . LEU A 1 94 ? -1.038 8.544 11.833 1.00 92.25 94 LEU A N 1
ATOM 781 C CA . LEU A 1 94 ? 0.138 8.343 12.687 1.00 92.25 94 LEU A CA 1
ATOM 782 C C . LEU A 1 94 ? 0.593 6.877 12.719 1.00 92.25 94 LEU A C 1
ATOM 784 O O . LEU A 1 94 ? 1.781 6.610 12.564 1.00 92.25 94 LEU A O 1
ATOM 788 N N . LEU A 1 95 ? -0.342 5.931 12.861 1.00 93.31 95 LEU A N 1
ATOM 789 C CA . LEU A 1 95 ? -0.037 4.495 12.815 1.00 93.31 95 LEU A CA 1
ATOM 790 C C . LEU A 1 95 ? 0.568 4.085 11.470 1.00 93.31 95 LEU A C 1
ATOM 792 O O . LEU A 1 95 ? 1.527 3.322 11.423 1.00 93.31 95 LEU A O 1
ATOM 796 N N . LYS A 1 96 ? 0.035 4.608 10.364 1.00 92.44 96 LYS A N 1
ATOM 797 C CA . LYS A 1 96 ? 0.597 4.375 9.036 1.00 92.44 96 LYS A CA 1
ATOM 798 C C . LYS A 1 96 ? 2.041 4.870 8.959 1.00 92.44 96 LYS A C 1
ATOM 800 O O . LYS A 1 96 ? 2.904 4.116 8.525 1.00 92.44 96 LYS A O 1
ATOM 805 N N . ARG A 1 97 ? 2.326 6.093 9.410 1.00 92.00 97 ARG A N 1
ATOM 806 C CA . ARG A 1 97 ? 3.695 6.638 9.432 1.00 92.00 97 ARG A CA 1
ATOM 807 C C . ARG A 1 97 ? 4.648 5.777 10.258 1.00 92.00 97 ARG A C 1
ATOM 809 O O . ARG A 1 97 ? 5.755 5.524 9.802 1.00 92.00 97 ARG A O 1
ATOM 816 N N . GLN A 1 98 ? 4.196 5.273 11.407 1.00 93.81 98 GLN A N 1
ATOM 817 C CA . GLN A 1 98 ? 4.961 4.323 12.225 1.00 93.81 98 GLN A CA 1
ATOM 818 C C . GLN A 1 98 ? 5.281 3.024 11.470 1.00 93.81 98 GLN A C 1
ATOM 820 O O . GLN A 1 98 ? 6.407 2.533 11.526 1.00 93.81 98 GLN A O 1
ATOM 825 N N . ALA A 1 99 ? 4.321 2.481 10.715 1.00 92.44 99 ALA A N 1
ATOM 826 C CA . ALA A 1 99 ? 4.561 1.298 9.889 1.00 92.44 99 ALA A CA 1
ATOM 827 C C . ALA A 1 99 ? 5.648 1.561 8.826 1.00 92.44 99 ALA A C 1
ATOM 829 O O . ALA A 1 99 ? 6.594 0.785 8.706 1.00 92.44 99 ALA A O 1
ATOM 830 N N . TYR A 1 100 ? 5.573 2.693 8.115 1.00 92.62 100 TYR A N 1
ATOM 831 C CA . TYR A 1 100 ? 6.578 3.090 7.114 1.00 92.62 100 TYR A CA 1
ATOM 832 C C . TYR A 1 100 ? 7.931 3.519 7.723 1.00 92.62 100 TYR A C 1
ATOM 834 O O . TYR A 1 100 ? 8.943 3.523 7.022 1.00 92.62 100 TYR A O 1
ATOM 842 N N . SER A 1 101 ? 7.991 3.824 9.025 1.00 93.44 101 SER A N 1
ATOM 843 C CA . SER A 1 101 ? 9.245 4.046 9.762 1.00 93.44 101 SER A CA 1
ATOM 844 C C . SER A 1 101 ? 9.840 2.768 10.369 1.00 93.44 101 SER A C 1
ATOM 846 O O . SER A 1 101 ? 10.854 2.842 11.058 1.00 93.44 101 SER A O 1
ATOM 848 N N . GLY A 1 102 ? 9.225 1.604 10.130 1.00 91.81 102 GLY A N 1
ATOM 849 C CA . GLY A 1 102 ? 9.742 0.301 10.558 1.00 91.81 102 GLY A CA 1
ATOM 850 C C . GLY A 1 102 ? 9.280 -0.155 11.944 1.00 91.81 102 GLY A C 1
ATOM 851 O O . GLY A 1 102 ? 9.842 -1.103 12.489 1.00 91.81 102 GLY A O 1
ATOM 852 N N . GLU A 1 103 ? 8.262 0.475 12.541 1.00 93.56 103 GLU A N 1
ATOM 853 C CA . GLU A 1 103 ? 7.662 -0.036 13.777 1.00 93.56 103 GLU A CA 1
ATOM 854 C C . GLU A 1 103 ? 6.687 -1.185 13.472 1.00 93.56 103 GLU A C 1
ATOM 856 O O . GLU A 1 103 ? 5.499 -0.962 13.232 1.00 93.56 103 GLU A O 1
ATOM 861 N N . CYS A 1 104 ? 7.157 -2.438 13.534 1.00 91.19 104 CYS A N 1
ATOM 862 C CA . CYS A 1 104 ? 6.337 -3.603 13.168 1.00 91.19 104 CYS A CA 1
ATOM 863 C C . CYS A 1 104 ? 5.019 -3.717 13.968 1.00 91.19 104 CYS A C 1
ATOM 865 O O . CYS A 1 104 ? 4.007 -4.145 13.423 1.00 91.19 104 CYS A O 1
ATOM 867 N N . SER A 1 105 ? 4.977 -3.243 15.223 1.00 91.06 105 SER A N 1
ATOM 868 C CA . SER A 1 105 ? 3.747 -3.252 16.044 1.00 91.06 105 SER A CA 1
ATOM 869 C C . SER A 1 105 ? 2.617 -2.360 15.505 1.00 91.06 105 SER A C 1
ATOM 871 O O . SER A 1 105 ? 1.475 -2.438 15.969 1.00 91.06 105 SER A O 1
ATOM 873 N N . ALA A 1 106 ? 2.922 -1.460 14.565 1.00 91.44 106 ALA A N 1
ATOM 874 C CA . ALA A 1 106 ? 1.923 -0.639 13.896 1.00 91.44 106 ALA A CA 1
ATOM 875 C C . ALA A 1 106 ? 1.118 -1.445 12.866 1.00 91.44 106 ALA A C 1
ATOM 877 O O . ALA A 1 106 ? -0.055 -1.139 12.652 1.00 91.44 106 ALA A O 1
ATOM 878 N N . PHE A 1 107 ? 1.708 -2.489 12.276 1.00 88.94 107 PHE A N 1
ATOM 879 C CA . PHE A 1 107 ? 1.052 -3.334 11.280 1.00 88.94 107 PHE A CA 1
ATOM 880 C C . PHE A 1 107 ? -0.114 -4.114 11.895 1.00 88.94 107 PHE A C 1
ATOM 882 O O . PHE A 1 107 ? -1.202 -4.092 11.337 1.00 88.94 107 PHE A O 1
ATOM 889 N N . ASP A 1 108 ? 0.044 -4.655 13.107 1.00 86.50 108 ASP A N 1
ATOM 890 C CA . ASP A 1 108 ? -1.036 -5.346 13.838 1.00 86.50 108 ASP A CA 1
ATOM 891 C C . ASP A 1 108 ? -2.247 -4.447 14.137 1.00 86.50 108 ASP A C 1
ATOM 893 O O . ASP A 1 108 ? -3.376 -4.910 14.310 1.00 86.50 108 ASP A O 1
ATOM 897 N N . LYS A 1 109 ? -2.014 -3.135 14.240 1.00 89.62 109 LYS A N 1
ATOM 898 C CA . LYS A 1 109 ? -3.043 -2.133 14.557 1.00 89.62 109 LYS A CA 1
ATOM 899 C C . LYS A 1 109 ? -3.722 -1.585 13.305 1.00 89.62 109 LYS A C 1
ATOM 901 O O . LYS A 1 109 ? -4.759 -0.925 13.414 1.00 89.62 109 LYS A O 1
ATOM 906 N N . LEU A 1 110 ? -3.137 -1.816 12.134 1.00 88.06 110 LEU A N 1
ATOM 907 C CA . LEU A 1 110 ? -3.685 -1.434 10.844 1.00 88.06 110 LEU A CA 1
ATOM 908 C C . LEU A 1 110 ? -4.383 -2.653 10.239 1.00 88.06 110 LEU A C 1
ATOM 910 O O . LEU A 1 110 ? -3.836 -3.741 10.186 1.00 88.06 110 LEU A O 1
ATOM 914 N N . SER A 1 111 ? -5.588 -2.483 9.700 1.00 84.62 111 SER A N 1
ATOM 915 C CA . SER A 1 111 ? -6.258 -3.559 8.951 1.00 84.62 111 SER A CA 1
ATOM 916 C C . SER A 1 111 ? -5.733 -3.692 7.513 1.00 84.62 111 SER A C 1
ATOM 918 O O . SER A 1 111 ? -6.447 -4.190 6.645 1.00 84.62 111 SER A O 1
ATOM 920 N N . ALA A 1 112 ? -4.546 -3.151 7.236 1.00 91.00 112 ALA A N 1
ATOM 921 C CA . ALA A 1 112 ? -3.932 -3.131 5.921 1.00 91.00 112 ALA A CA 1
ATOM 922 C C . ALA A 1 112 ? -3.215 -4.445 5.648 1.00 91.00 112 ALA A C 1
ATOM 924 O O . ALA A 1 112 ? -2.481 -4.954 6.487 1.00 91.00 112 ALA A O 1
ATOM 925 N N . LYS A 1 113 ? -3.442 -4.978 4.452 1.00 92.50 113 LYS A N 1
ATOM 926 C CA . LYS A 1 113 ? -2.869 -6.249 4.019 1.00 92.50 113 LYS A CA 1
ATOM 927 C C . LYS A 1 113 ? -1.672 -6.051 3.100 1.00 92.50 113 LYS A C 1
ATOM 929 O O . LYS A 1 113 ? -0.741 -6.849 3.115 1.00 92.50 113 LYS A O 1
ATOM 934 N N . TYR A 1 114 ? -1.695 -4.975 2.318 1.00 94.44 114 TYR A N 1
ATOM 935 C CA . TYR A 1 114 ? -0.611 -4.623 1.413 1.00 94.44 114 TYR A CA 1
ATOM 936 C C . TYR A 1 114 ? -0.104 -3.215 1.690 1.00 94.44 114 TYR A C 1
ATOM 938 O O . TYR A 1 114 ? -0.886 -2.294 1.946 1.00 94.44 114 TYR A O 1
ATOM 946 N N . TYR A 1 115 ? 1.210 -3.067 1.606 1.00 94.06 115 TYR A N 1
ATOM 947 C CA . TYR A 1 115 ? 1.936 -1.824 1.811 1.00 94.06 115 TYR A CA 1
ATOM 948 C C . TYR A 1 115 ? 2.777 -1.562 0.575 1.00 94.06 115 TYR A C 1
ATOM 950 O O . TYR A 1 115 ? 3.504 -2.443 0.127 1.00 94.06 115 TYR A O 1
ATOM 958 N N . ILE A 1 116 ? 2.659 -0.369 0.011 1.00 93.50 116 ILE A N 1
ATOM 959 C CA . ILE A 1 116 ? 3.379 0.016 -1.194 1.00 93.50 116 ILE A CA 1
ATOM 960 C C . ILE A 1 116 ? 4.355 1.106 -0.823 1.00 93.50 116 ILE 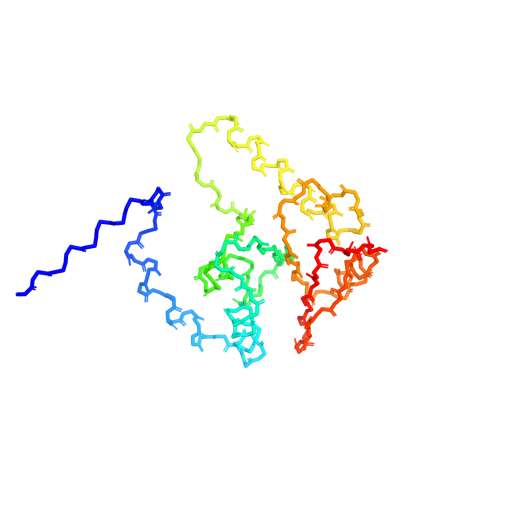A C 1
ATOM 962 O O . ILE A 1 116 ? 3.958 2.155 -0.330 1.00 93.50 116 ILE A O 1
ATOM 966 N N . THR A 1 117 ? 5.624 0.862 -1.090 1.00 92.00 117 THR A N 1
ATOM 967 C CA . THR A 1 117 ? 6.701 1.821 -0.881 1.00 92.00 117 THR A CA 1
ATOM 968 C C . THR A 1 117 ? 7.414 2.086 -2.188 1.00 92.00 117 THR A C 1
ATOM 970 O O . THR A 1 117 ? 7.421 1.247 -3.089 1.00 92.00 117 THR A O 1
ATOM 973 N N . TYR A 1 118 ? 7.952 3.289 -2.315 1.00 90.50 118 TYR A N 1
ATOM 974 C CA . TYR A 1 118 ? 8.703 3.717 -3.487 1.00 90.50 118 TYR A CA 1
ATOM 975 C C . TYR A 1 118 ? 10.017 4.415 -3.117 1.00 90.50 118 TYR A C 1
ATOM 977 O O . TYR A 1 118 ? 10.850 4.660 -3.992 1.00 90.50 118 TYR A O 1
ATOM 985 N N . SER A 1 119 ? 10.199 4.769 -1.839 1.00 89.75 119 SER A N 1
ATOM 986 C CA . SER A 1 119 ? 11.461 5.285 -1.327 1.00 89.75 119 SER A CA 1
ATOM 987 C C . SER A 1 119 ? 12.361 4.141 -0.861 1.00 89.75 119 SER A C 1
ATOM 989 O O . SER A 1 119 ? 11.896 3.116 -0.361 1.00 89.75 119 SER A O 1
ATOM 991 N N . VAL A 1 120 ? 13.677 4.335 -0.981 1.00 90.31 120 VAL A N 1
ATOM 992 C CA . VAL A 1 120 ? 14.667 3.363 -0.490 1.00 90.31 120 VAL A CA 1
ATOM 993 C C . VAL A 1 120 ? 14.470 3.108 1.008 1.00 90.31 120 VAL A C 1
ATOM 995 O O . VAL A 1 120 ? 14.403 1.961 1.437 1.00 90.31 120 VAL A O 1
ATOM 998 N N . SER A 1 121 ? 14.281 4.172 1.794 1.00 91.25 121 SER A N 1
ATOM 999 C CA . SER A 1 121 ? 14.040 4.072 3.236 1.00 91.25 121 SER A CA 1
ATOM 1000 C C . SER A 1 121 ? 12.743 3.343 3.581 1.00 91.25 121 SER A C 1
ATOM 1002 O O . SER A 1 121 ? 12.716 2.550 4.519 1.00 91.25 121 SER A O 1
ATOM 1004 N N . GLY A 1 122 ? 11.662 3.593 2.839 1.00 91.19 122 GLY A N 1
ATOM 1005 C CA . GLY A 1 122 ? 10.380 2.933 3.065 1.00 91.19 122 GLY A CA 1
ATOM 1006 C C . GLY A 1 122 ? 10.470 1.434 2.782 1.00 91.19 122 GLY A C 1
ATOM 1007 O O . GLY A 1 122 ? 9.986 0.633 3.583 1.00 91.19 122 GLY A O 1
ATOM 1008 N N . TYR A 1 123 ? 11.183 1.048 1.719 1.00 92.31 123 TYR A N 1
ATOM 1009 C CA . TYR A 1 123 ? 11.481 -0.349 1.410 1.00 92.31 123 TYR A CA 1
ATOM 1010 C C . TYR A 1 123 ? 12.311 -1.019 2.507 1.00 92.31 123 TYR A C 1
ATOM 1012 O O . TYR A 1 123 ? 11.919 -2.069 3.024 1.00 92.31 123 TYR A O 1
ATOM 1020 N N . GLU A 1 124 ? 13.419 -0.405 2.921 1.00 93.38 124 GLU A N 1
ATOM 1021 C CA . GLU A 1 124 ? 14.282 -0.934 3.985 1.00 93.38 124 GLU A CA 1
ATOM 1022 C C . GLU A 1 124 ? 13.556 -1.084 5.325 1.00 93.38 124 GLU A C 1
ATOM 1024 O O . GLU A 1 124 ? 13.850 -2.002 6.090 1.00 93.38 124 GLU A O 1
ATOM 1029 N N . ASN A 1 125 ? 12.615 -0.192 5.630 1.00 93.56 125 ASN A N 1
ATOM 1030 C CA . ASN A 1 125 ? 11.846 -0.239 6.867 1.00 93.56 125 ASN A CA 1
ATOM 1031 C C . ASN A 1 125 ? 10.743 -1.298 6.819 1.00 93.56 125 ASN A C 1
ATOM 1033 O O . ASN A 1 125 ? 10.602 -2.074 7.764 1.00 93.56 125 ASN A O 1
ATOM 1037 N N . ILE A 1 126 ? 9.973 -1.355 5.728 1.00 91.44 126 ILE A N 1
ATOM 1038 C CA . ILE A 1 126 ? 8.860 -2.303 5.594 1.00 91.44 126 ILE A CA 1
ATOM 1039 C C . ILE A 1 126 ? 9.357 -3.741 5.473 1.00 91.44 126 ILE A C 1
ATOM 1041 O O . ILE A 1 126 ? 8.773 -4.634 6.084 1.00 91.44 126 ILE A O 1
ATOM 1045 N N . SER A 1 127 ? 10.438 -3.974 4.725 1.00 91.44 127 SER A N 1
ATOM 1046 C CA . SER A 1 127 ? 10.991 -5.320 4.499 1.00 91.44 127 SER A CA 1
ATOM 1047 C C . SER A 1 127 ? 11.456 -6.025 5.780 1.00 91.44 127 SER A C 1
ATOM 1049 O O . SER A 1 127 ? 11.612 -7.242 5.789 1.00 91.44 127 SER A O 1
ATOM 1051 N N . ARG A 1 128 ? 11.623 -5.294 6.893 1.00 90.69 128 ARG A N 1
ATOM 1052 C CA . ARG A 1 128 ? 11.889 -5.873 8.224 1.00 90.69 128 ARG A CA 1
ATOM 1053 C C . ARG A 1 128 ? 10.656 -6.506 8.866 1.00 90.69 128 ARG A C 1
ATOM 1055 O O . ARG A 1 128 ? 10.801 -7.351 9.742 1.00 90.69 128 ARG A O 1
ATOM 1062 N N . CYS A 1 129 ? 9.463 -6.063 8.476 1.00 90.38 129 CYS A N 1
ATOM 1063 C CA . CYS A 1 129 ? 8.194 -6.436 9.102 1.00 90.38 129 CYS A CA 1
ATOM 1064 C C . CYS A 1 129 ? 7.269 -7.233 8.167 1.00 90.38 129 CYS A C 1
ATOM 1066 O O . CYS A 1 129 ? 6.307 -7.837 8.639 1.00 90.38 129 CYS A O 1
ATOM 1068 N N . ALA A 1 130 ? 7.515 -7.205 6.855 1.00 90.94 130 ALA A N 1
ATOM 1069 C CA . ALA A 1 130 ? 6.641 -7.775 5.837 1.00 90.94 130 ALA A CA 1
ATOM 1070 C C . ALA A 1 130 ? 7.441 -8.347 4.657 1.00 90.94 130 ALA A C 1
ATOM 1072 O O . ALA A 1 130 ? 8.535 -7.882 4.337 1.00 90.94 130 ALA A O 1
ATOM 1073 N N . GLU A 1 131 ? 6.867 -9.340 3.981 1.00 93.38 131 GLU A N 1
ATOM 1074 C CA . GLU A 1 131 ? 7.475 -9.967 2.808 1.00 93.38 131 GLU A CA 1
ATOM 1075 C C . GLU A 1 131 ? 7.193 -9.140 1.551 1.00 93.38 131 GLU A C 1
ATOM 1077 O O . GLU A 1 131 ? 6.052 -8.745 1.307 1.00 93.38 131 GLU A O 1
ATOM 1082 N N . THR A 1 132 ? 8.218 -8.904 0.728 1.00 95.00 132 THR A N 1
ATOM 1083 C CA . THR A 1 132 ? 8.031 -8.278 -0.587 1.00 95.00 132 THR A CA 1
ATOM 1084 C C . THR A 1 132 ? 7.479 -9.303 -1.570 1.00 95.00 132 THR A C 1
ATOM 1086 O O . THR A 1 132 ? 8.149 -10.275 -1.896 1.00 95.00 132 THR A O 1
ATOM 1089 N N . VAL A 1 133 ? 6.269 -9.060 -2.067 1.00 96.25 133 VAL A N 1
ATOM 1090 C CA . VAL A 1 133 ? 5.541 -9.965 -2.975 1.00 96.25 133 VAL A CA 1
ATOM 1091 C C . VAL A 1 133 ? 5.563 -9.500 -4.431 1.00 96.25 133 VAL A C 1
ATOM 1093 O O . VAL A 1 133 ? 5.222 -10.264 -5.332 1.00 96.25 133 VAL A O 1
ATOM 1096 N N . PHE A 1 134 ? 5.949 -8.245 -4.676 1.00 96.81 134 PHE A N 1
ATOM 1097 C CA . PHE A 1 134 ? 6.091 -7.683 -6.016 1.00 96.81 134 PHE A CA 1
ATOM 1098 C C . PHE A 1 134 ? 7.016 -6.465 -6.009 1.00 96.81 134 PHE A C 1
ATOM 1100 O O . PHE A 1 134 ? 7.037 -5.695 -5.047 1.00 96.81 134 PHE A O 1
ATOM 1107 N N . SER A 1 135 ? 7.748 -6.267 -7.103 1.00 96.31 135 SER A N 1
ATOM 11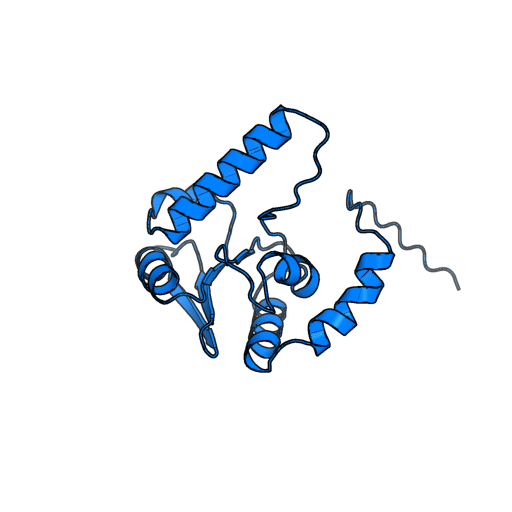08 C CA . SER A 1 135 ? 8.581 -5.086 -7.324 1.00 96.31 135 SER A CA 1
ATOM 1109 C C . SER A 1 135 ? 8.584 -4.700 -8.799 1.00 96.31 135 SER A C 1
ATOM 1111 O O . SER A 1 135 ? 8.763 -5.568 -9.654 1.00 96.31 135 SER A O 1
ATOM 1113 N N . ILE A 1 136 ? 8.442 -3.409 -9.091 1.00 95.06 136 ILE A N 1
ATOM 1114 C CA . ILE A 1 136 ? 8.541 -2.862 -10.447 1.00 95.06 136 ILE A CA 1
ATOM 1115 C C . ILE A 1 136 ? 9.098 -1.440 -10.400 1.00 95.06 136 ILE A C 1
ATOM 1117 O O . ILE A 1 136 ? 8.612 -0.595 -9.646 1.00 95.06 136 ILE A O 1
ATOM 1121 N N . GLY A 1 137 ? 10.131 -1.165 -11.196 1.00 91.44 137 GLY A N 1
ATOM 1122 C CA . GLY A 1 137 ? 10.840 0.112 -11.138 1.00 91.44 137 GLY A CA 1
ATOM 1123 C C . GLY A 1 137 ? 11.311 0.411 -9.712 1.00 91.44 137 GLY A C 1
ATOM 1124 O O . GLY A 1 137 ? 12.086 -0.347 -9.136 1.00 91.44 137 GLY A O 1
ATOM 1125 N N . LYS A 1 138 ? 10.811 1.506 -9.135 1.00 90.81 138 LYS A N 1
ATOM 1126 C CA . LYS A 1 138 ? 11.064 1.893 -7.735 1.00 90.81 138 LYS A CA 1
ATOM 1127 C C . LYS A 1 138 ? 10.018 1.389 -6.738 1.00 90.81 138 LYS A C 1
ATOM 1129 O O . LYS A 1 138 ? 10.185 1.593 -5.545 1.00 90.81 138 LYS A O 1
ATOM 1134 N N . TYR A 1 139 ? 8.905 0.832 -7.211 1.00 93.00 139 TYR A N 1
ATOM 1135 C CA . TYR A 1 139 ? 7.789 0.436 -6.362 1.00 93.00 139 TYR A CA 1
ATOM 1136 C C . TYR A 1 139 ? 7.993 -0.975 -5.829 1.00 93.00 139 TYR A C 1
ATOM 1138 O O . TYR A 1 139 ? 8.298 -1.899 -6.584 1.00 93.00 139 TYR A O 1
ATOM 1146 N N . HIS A 1 140 ? 7.730 -1.148 -4.542 1.00 94.88 140 HIS A N 1
ATOM 1147 C CA . HIS A 1 140 ? 7.751 -2.428 -3.853 1.00 94.88 140 HIS A CA 1
ATOM 1148 C C . HIS A 1 140 ? 6.419 -2.629 -3.141 1.00 94.88 140 HIS A C 1
ATOM 1150 O O . HIS A 1 140 ? 5.938 -1.735 -2.444 1.00 94.88 140 HIS A O 1
ATOM 1156 N N . VAL A 1 141 ? 5.825 -3.807 -3.312 1.00 95.50 141 VAL A N 1
ATOM 1157 C CA . VAL A 1 141 ? 4.607 -4.215 -2.615 1.00 95.50 141 VAL A CA 1
ATOM 1158 C C . VAL A 1 141 ? 4.984 -5.251 -1.574 1.00 95.50 141 VAL A C 1
ATOM 1160 O O . VAL A 1 141 ? 5.503 -6.315 -1.910 1.00 95.50 141 VAL A O 1
ATOM 1163 N N . ALA A 1 142 ? 4.684 -4.948 -0.320 1.00 95.12 142 ALA A N 1
ATOM 1164 C CA . ALA A 1 142 ? 4.866 -5.850 0.799 1.00 95.12 142 ALA A CA 1
ATOM 1165 C C . ALA A 1 142 ? 3.521 -6.349 1.334 1.00 95.12 142 ALA A C 1
ATOM 1167 O O . ALA A 1 142 ? 2.532 -5.611 1.330 1.00 95.12 142 ALA A O 1
ATOM 1168 N N . HIS A 1 143 ? 3.487 -7.593 1.804 1.00 93.69 143 HIS A N 1
ATOM 1169 C CA . HIS A 1 143 ? 2.298 -8.251 2.334 1.00 93.69 143 HIS A CA 1
ATOM 1170 C C . HIS A 1 143 ? 2.438 -8.543 3.836 1.00 93.69 143 HIS A C 1
ATOM 1172 O O . HIS A 1 143 ? 3.443 -9.097 4.280 1.00 93.69 143 HIS A O 1
ATOM 1178 N N . PHE A 1 144 ? 1.406 -8.185 4.607 1.00 84.94 144 PHE A N 1
ATOM 1179 C CA . PHE A 1 144 ? 1.286 -8.432 6.047 1.00 84.94 144 PHE A CA 1
ATOM 1180 C C . PHE A 1 144 ? -0.080 -9.084 6.360 1.00 84.94 144 PHE A C 1
ATOM 1182 O O . PHE A 1 144 ? -1.080 -8.690 5.754 1.00 84.94 144 PHE A O 1
ATOM 1189 N N . PRO A 1 145 ? -0.195 -10.038 7.307 1.00 70.62 145 PRO A N 1
ATOM 1190 C CA . PRO A 1 145 ? 0.850 -10.577 8.176 1.00 70.62 145 PRO A CA 1
ATOM 1191 C C . PRO A 1 145 ? 1.705 -11.634 7.477 1.00 70.62 145 PRO A C 1
ATOM 1193 O O . PRO A 1 145 ? 1.211 -12.403 6.649 1.00 70.62 145 PRO A O 1
ATOM 1196 N N . VAL A 1 146 ? 2.972 -11.726 7.887 1.00 59.28 146 VAL A N 1
ATOM 1197 C CA . VAL A 1 146 ? 3.715 -12.980 7.754 1.00 59.28 146 VAL A CA 1
ATOM 1198 C C . VAL A 1 146 ? 2.945 -13.994 8.593 1.00 59.28 146 VAL A C 1
ATOM 1200 O O . VAL A 1 146 ? 2.897 -13.886 9.820 1.00 59.28 146 VAL A O 1
ATOM 1203 N N . LYS A 1 147 ? 2.263 -14.940 7.944 1.00 46.97 147 LYS A N 1
ATOM 1204 C CA . LYS A 1 147 ? 1.820 -16.136 8.652 1.00 46.97 147 LYS A CA 1
ATOM 1205 C C . LYS A 1 147 ? 3.091 -16.849 9.096 1.00 46.97 147 LYS A C 1
ATOM 1207 O O . LYS A 1 147 ? 3.802 -17.399 8.263 1.00 46.97 147 LYS A O 1
ATOM 1212 N N . TYR A 1 148 ? 3.397 -16.789 10.385 1.00 41.09 148 TYR A N 1
ATOM 1213 C CA . TYR A 1 148 ? 4.156 -17.868 10.993 1.00 41.09 148 TYR A CA 1
ATOM 1214 C C . TYR A 1 148 ? 3.176 -19.037 11.066 1.00 41.09 148 TYR A C 1
ATOM 1216 O O . TYR A 1 148 ? 2.247 -19.003 11.876 1.00 41.09 148 TYR A O 1
ATOM 1224 N N . ASP A 1 149 ? 3.303 -19.968 10.122 1.00 36.31 149 ASP A N 1
ATOM 1225 C CA . ASP A 1 149 ? 2.752 -21.314 10.291 1.00 36.31 149 ASP A CA 1
ATOM 1226 C C . ASP A 1 149 ? 3.475 -22.020 11.452 1.00 36.31 149 ASP A C 1
ATOM 1228 O O . ASP A 1 149 ? 4.710 -21.829 11.591 1.00 36.31 149 ASP A O 1
#

Secondary structure (DSSP, 8-state):
--------------HHHHHHHHHHHHTS-HHHHHHHHHHHHHS-TT--EEE---SS-TT-HHHHHHHH-S----SS----SSHHHHHHHHHHHHHHHHHHTT-GGGTTTS--SEEEE-SHHHHHHHTTTSEEEEEETTEEEEES-----

Foldseek 3Di:
DDDDDDPPDPDPPDPVLVVCQVVLLVPDDPLVVVVLVCLLVVDDLAAEEEEDQDDDDSVHRQSCCSHSNHHYQDAPDDDDDDPVVVVVSVVLNVLLVCLQQQVLVSLVVDSHFKYKYQDPSSCVRNVNNFPFPDDTDSITITGDDPPPD

pLDDT: mean 78.59, std 19.94, range [26.64, 96.81]

Sequence (149 aa):
LTIFIVIHIHKNISLNALFHVPILYDSLKQDEKDLVFWLRNNTKASDVILFEEGNDEKLAAESFELIVERPSLVNWKFVTTTKYSIARWYRLVLLKRQAYSGECSAFDKLSAKYYITYSVSGYENISRCAETVFSIGKYHVAHFPVKYD

Radius of gyration: 16.28 Å; chains: 1; bounding box: 50×37×38 Å